Protein AF-A0A401P7M1-F1 (afdb_monomer)

Secondary structure (DSSP, 8-state):
-HHHHHHHHHHHHHHHHHHHHHHHHHHTTTT--------S---PPBT--S----EEE-TTSEEEEEE----TTS--S-SSS--EEEEEETTSSS-BEEEPEEPTTS-GGG--EEEEEEEE-TT--EEEEEEE-GGG--EEEEEEEETTTTEEEEEEEE--TT---

Foldseek 3Di:
DVVVVVVVVVVVVVVVVVVVVVVVCVVVVVVPDDDDDDPPDDDDAAPQDADFQEWDADPQQKIKTKGQADDPPDDGPCPPAAIFIWIWRRVDPHIYTDTAAEDPPDPRRQWHWHYKDWDQDPVRWIWIWTFTQRVNQTWIWIWTQDPVRSHTYTDDIDDDPVRDD

Mean predicted aligned error: 4.86 Å

Sequence (165 aa):
MAKLLTVAVCTGILSVVAYQLLDICNMMGVFRELVPIEPGNCHLIKGVEYGSEDINILPGGLALISTGLKYQSLPNFNRDRPGHILLVDLNTSVLSAVELRISRGFDVESFNPHGLSTYIDGDGTVYVFVVNHPRQITTVEIFTFDEDQNSLNHLKTIKHELLHR

Nearest PDB structures (foldseek):
  3srg-assembly1_A  TM=9.763E-01  e=1.111E-14  synthetic construct
  6h0a-assembly1_A  TM=9.673E-01  e=5.689E-14  Homo sapiens
  6gmu-assembly1_A  TM=9.696E-01  e=1.885E-13  Homo sapiens
  1v04-assembly1_A  TM=9.722E-01  e=5.023E-13  Homo sapiens
  4q1u-assembly1_A  TM=9.671E-01  e=1.960E-12  hybrid

Structure (mmCIF, N/CA/C/O backbone):
data_AF-A0A401P7M1-F1
#
_entry.id   AF-A0A401P7M1-F1
#
loop_
_atom_site.group_PDB
_atom_site.id
_atom_site.type_symbol
_atom_site.label_atom_id
_atom_site.label_alt_id
_atom_site.label_comp_id
_atom_site.label_asym_id
_atom_site.label_entity_id
_atom_site.label_seq_id
_atom_site.pdbx_PDB_ins_code
_atom_site.Cartn_x
_atom_site.Cartn_y
_atom_site.Cartn_z
_atom_site.occupancy
_atom_site.B_iso_or_equiv
_atom_site.auth_seq_id
_atom_site.auth_comp_id
_atom_site.auth_asym_id
_atom_site.auth_atom_id
_atom_site.pdbx_PDB_model_num
ATOM 1 N N . MET A 1 1 ? 33.426 -1.224 -53.261 1.00 67.25 1 MET A N 1
ATOM 2 C CA . MET A 1 1 ? 32.015 -0.985 -52.882 1.00 67.25 1 MET A CA 1
ATOM 3 C C . MET A 1 1 ? 31.547 -1.867 -51.725 1.00 67.25 1 MET A C 1
ATOM 5 O O . MET A 1 1 ? 31.116 -1.303 -50.733 1.00 67.25 1 MET A O 1
ATOM 9 N N . ALA A 1 2 ? 31.713 -3.198 -51.764 1.00 78.12 2 ALA A N 1
ATOM 10 C CA . ALA A 1 2 ? 31.279 -4.095 -50.676 1.00 78.12 2 ALA A CA 1
ATOM 11 C C . ALA A 1 2 ? 31.814 -3.722 -49.274 1.00 78.12 2 ALA A C 1
ATOM 13 O O . ALA A 1 2 ? 31.033 -3.603 -48.344 1.00 78.12 2 ALA A O 1
ATOM 14 N N . LYS A 1 3 ? 33.118 -3.431 -49.134 1.00 86.31 3 LYS A N 1
ATOM 15 C CA . LYS A 1 3 ? 33.714 -3.016 -47.846 1.00 86.31 3 LYS A CA 1
ATOM 16 C C . LYS A 1 3 ? 33.095 -1.733 -47.272 1.00 86.31 3 LYS A C 1
ATOM 18 O O . LYS A 1 3 ? 32.908 -1.634 -46.068 1.00 86.31 3 LYS A O 1
ATOM 23 N N . LEU A 1 4 ? 32.766 -0.768 -48.134 1.00 89.12 4 LEU A N 1
ATOM 24 C CA . LEU A 1 4 ? 32.152 0.498 -47.725 1.00 89.12 4 LEU A CA 1
ATOM 25 C C . LEU A 1 4 ? 30.708 0.280 -47.257 1.00 89.12 4 LEU A C 1
ATOM 27 O O . LEU A 1 4 ? 30.303 0.835 -46.242 1.00 89.12 4 LEU A O 1
ATOM 31 N N . LEU A 1 5 ? 29.965 -0.580 -47.961 1.00 91.69 5 LEU A N 1
ATOM 32 C CA . LEU A 1 5 ? 28.614 -0.975 -47.571 1.00 91.69 5 LEU A CA 1
ATOM 33 C C . LEU A 1 5 ? 28.613 -1.709 -46.223 1.00 91.69 5 LEU A C 1
ATOM 35 O O . LEU A 1 5 ? 27.804 -1.384 -45.362 1.00 91.69 5 LEU A O 1
ATOM 39 N N . THR A 1 6 ? 29.547 -2.641 -46.006 1.00 93.12 6 THR A N 1
ATOM 40 C CA . THR A 1 6 ? 29.685 -3.346 -44.722 1.00 93.12 6 THR A CA 1
ATOM 41 C C . THR A 1 6 ? 29.942 -2.373 -43.576 1.00 93.12 6 THR A C 1
ATOM 43 O O . THR A 1 6 ? 29.274 -2.455 -42.552 1.00 93.12 6 THR A O 1
ATOM 46 N N . VAL A 1 7 ? 30.863 -1.421 -43.753 1.00 95.31 7 VAL A N 1
ATOM 47 C CA . VAL A 1 7 ? 31.146 -0.405 -42.729 1.00 95.3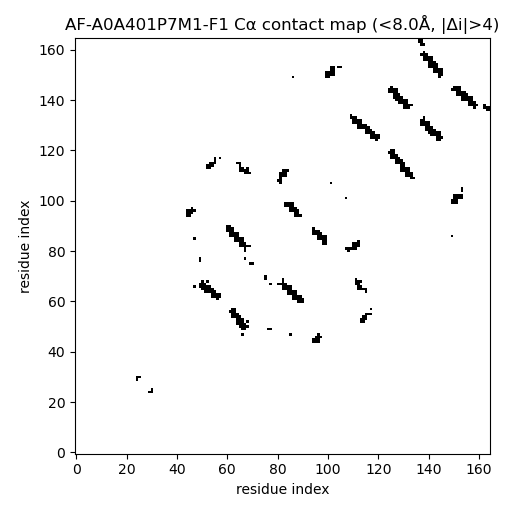1 7 VAL A CA 1
ATOM 48 C C . VAL A 1 7 ? 29.912 0.454 -42.452 1.00 95.31 7 VAL A C 1
ATOM 50 O O . VAL A 1 7 ? 29.567 0.642 -41.291 1.00 95.31 7 VAL A O 1
ATOM 53 N N . ALA A 1 8 ? 29.208 0.918 -43.488 1.00 95.38 8 ALA A N 1
ATOM 54 C CA . ALA A 1 8 ? 28.001 1.729 -43.320 1.00 95.38 8 ALA A CA 1
ATOM 55 C C . ALA A 1 8 ? 26.898 0.987 -42.547 1.00 95.38 8 ALA A C 1
ATOM 57 O O . ALA A 1 8 ? 26.288 1.559 -41.644 1.00 95.38 8 ALA A O 1
ATOM 58 N N . VAL A 1 9 ? 26.681 -0.295 -42.856 1.00 96.75 9 VAL A N 1
ATOM 59 C CA . VAL A 1 9 ? 25.707 -1.139 -42.148 1.00 96.75 9 VAL A CA 1
ATOM 60 C C . VAL A 1 9 ? 26.115 -1.342 -40.689 1.00 96.75 9 VAL A C 1
ATOM 62 O O . VAL A 1 9 ? 25.287 -1.147 -39.802 1.00 96.75 9 VAL A O 1
ATOM 65 N N . CYS A 1 10 ? 27.382 -1.672 -40.417 1.00 97.25 10 CYS A N 1
ATOM 66 C CA . CYS A 1 10 ? 27.871 -1.839 -39.047 1.00 97.25 10 CYS A CA 1
ATOM 67 C C . CYS A 1 10 ? 27.711 -0.557 -38.225 1.00 97.25 10 CYS A C 1
ATOM 69 O O . CYS A 1 10 ? 27.227 -0.617 -37.097 1.00 97.25 10 CYS A O 1
ATOM 71 N N . THR A 1 11 ? 28.058 0.601 -38.791 1.00 97.00 11 THR A N 1
ATOM 72 C CA . THR A 1 11 ? 27.865 1.895 -38.127 1.00 97.00 11 THR A CA 1
ATOM 73 C C . THR A 1 11 ? 26.390 2.150 -37.839 1.00 97.00 11 THR A C 1
ATOM 75 O O . THR A 1 11 ? 26.057 2.504 -36.715 1.00 97.00 11 THR A O 1
ATOM 78 N N . GLY A 1 12 ? 25.498 1.911 -38.807 1.00 98.06 12 GLY A N 1
ATOM 79 C CA . GLY A 1 12 ? 24.056 2.074 -38.607 1.00 98.06 12 GLY A CA 1
ATOM 80 C C . GLY A 1 12 ? 23.517 1.208 -37.466 1.00 98.06 12 GLY A C 1
ATOM 81 O O . GLY A 1 12 ? 22.805 1.710 -36.599 1.00 98.06 12 GLY A O 1
ATOM 82 N N . ILE A 1 13 ? 23.912 -0.069 -37.413 1.00 97.94 13 ILE A N 1
ATOM 83 C CA . ILE A 1 13 ? 23.525 -0.984 -36.327 1.00 97.94 13 ILE A CA 1
ATOM 84 C C . ILE A 1 13 ? 24.053 -0.482 -34.980 1.00 97.94 13 ILE A C 1
ATOM 86 O O . ILE A 1 13 ? 23.292 -0.403 -34.017 1.00 97.94 13 ILE A O 1
ATOM 90 N N . LEU A 1 14 ? 25.333 -0.105 -34.907 1.00 98.00 14 LEU A N 1
ATOM 91 C CA . LEU A 1 14 ? 25.940 0.404 -33.675 1.00 98.00 14 LEU A CA 1
ATOM 92 C C . LEU A 1 14 ? 25.249 1.677 -33.182 1.00 98.00 14 LEU A C 1
ATOM 94 O O . LEU A 1 14 ? 25.010 1.807 -31.985 1.00 98.00 14 LEU A O 1
ATOM 98 N N . SER A 1 15 ? 24.881 2.587 -34.085 1.00 97.69 15 SER A N 1
ATOM 99 C CA . SER A 1 15 ? 24.135 3.797 -33.734 1.00 97.69 15 SER A CA 1
ATOM 100 C C . SER A 1 15 ? 22.751 3.482 -33.166 1.00 97.69 15 SER A C 1
ATOM 102 O O . SER A 1 15 ? 22.365 4.091 -32.173 1.00 97.69 15 SER A O 1
ATOM 104 N N . VAL A 1 16 ? 22.022 2.516 -33.738 1.00 98.19 16 VAL A N 1
ATOM 105 C CA . VAL A 1 16 ? 20.706 2.097 -33.218 1.00 98.19 16 VAL A CA 1
ATOM 106 C C . VAL A 1 16 ? 20.836 1.460 -31.837 1.00 98.19 16 VAL A C 1
ATOM 108 O O . VAL A 1 16 ? 20.083 1.814 -30.934 1.00 98.19 16 VAL A O 1
ATOM 111 N N . VAL A 1 17 ? 21.810 0.567 -31.645 1.00 98.25 17 VAL A N 1
ATOM 112 C CA . VAL A 1 17 ? 22.055 -0.070 -30.341 1.00 98.25 17 VAL A CA 1
ATOM 113 C C . VAL A 1 17 ? 22.445 0.974 -29.295 1.00 98.25 17 VAL A C 1
ATOM 115 O O . VAL A 1 17 ? 21.891 0.977 -28.201 1.00 98.25 17 VAL A O 1
ATOM 118 N N . ALA A 1 18 ? 23.350 1.897 -29.631 1.00 97.81 18 ALA A N 1
ATOM 119 C CA . ALA A 1 18 ? 23.741 2.976 -28.729 1.00 97.81 18 ALA A CA 1
ATOM 120 C C . ALA A 1 18 ? 22.548 3.870 -28.363 1.00 97.81 18 ALA A C 1
ATOM 122 O O . ALA A 1 18 ? 22.377 4.204 -27.194 1.00 97.81 18 ALA A O 1
ATOM 123 N N . TYR A 1 19 ? 21.698 4.212 -29.336 1.00 97.75 19 TYR A N 1
ATOM 124 C CA . TYR A 1 19 ? 20.484 4.986 -29.090 1.00 97.75 19 TYR A CA 1
ATOM 125 C C . TYR A 1 19 ? 19.518 4.254 -28.152 1.00 97.75 19 TYR A C 1
ATOM 127 O O . TYR A 1 19 ? 19.075 4.843 -27.174 1.00 97.75 19 TYR A O 1
ATOM 135 N N . GLN A 1 20 ? 19.246 2.968 -28.392 1.00 97.31 20 GLN A N 1
ATOM 136 C CA . GLN A 1 20 ? 18.375 2.166 -27.524 1.00 97.31 20 GLN A CA 1
ATOM 137 C C . GLN A 1 20 ? 18.925 2.051 -26.100 1.00 97.31 20 GLN A C 1
ATOM 139 O O . GLN A 1 20 ? 18.168 2.162 -25.141 1.00 97.31 20 GLN A O 1
ATOM 144 N N . LEU A 1 21 ? 20.239 1.868 -25.942 1.00 97.75 21 LEU A N 1
ATOM 145 C CA . LEU A 1 21 ? 20.869 1.834 -24.621 1.00 97.75 21 LEU A CA 1
ATOM 146 C C . LEU A 1 21 ? 20.738 3.176 -23.899 1.00 97.75 21 LEU A C 1
ATOM 148 O O . LEU A 1 21 ? 20.387 3.196 -22.724 1.00 97.75 21 LEU A O 1
ATOM 152 N N . LEU A 1 22 ? 20.984 4.290 -24.595 1.00 97.31 22 LEU A N 1
ATOM 153 C CA . LEU A 1 22 ? 20.813 5.627 -24.023 1.00 97.31 22 LEU A CA 1
ATOM 154 C C . LEU A 1 22 ? 19.357 5.891 -23.633 1.00 97.31 22 LEU A C 1
ATOM 156 O O . LEU A 1 22 ? 19.111 6.440 -22.563 1.00 97.31 22 LEU A O 1
ATOM 160 N N . ASP A 1 23 ? 18.405 5.469 -24.461 1.00 96.94 23 ASP A N 1
ATOM 161 C CA . ASP A 1 23 ? 16.976 5.601 -24.182 1.00 96.94 23 ASP A CA 1
ATOM 162 C C . ASP A 1 23 ? 16.562 4.795 -22.940 1.00 96.94 23 ASP A C 1
ATOM 164 O O . ASP A 1 23 ? 15.926 5.334 -22.036 1.00 96.94 23 ASP A O 1
ATOM 168 N N . ILE A 1 24 ? 17.033 3.548 -22.815 1.00 97.12 24 ILE A N 1
ATOM 169 C CA . ILE A 1 24 ? 16.828 2.723 -21.614 1.00 97.12 24 ILE A CA 1
ATOM 170 C C . ILE A 1 24 ? 17.461 3.382 -20.383 1.00 97.12 24 ILE A C 1
ATOM 172 O O . ILE A 1 24 ? 16.816 3.478 -19.339 1.00 9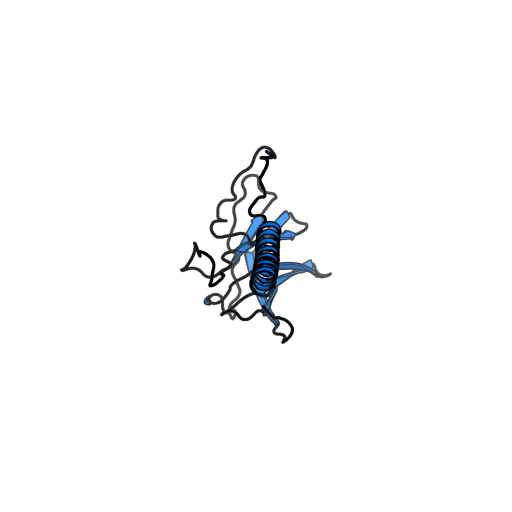7.12 24 ILE A O 1
ATOM 176 N N . CYS A 1 25 ? 18.699 3.874 -20.481 1.00 97.31 25 CYS A N 1
ATOM 177 C CA . CYS A 1 25 ? 19.356 4.561 -19.369 1.00 97.31 25 CYS A CA 1
ATOM 178 C C . CYS A 1 25 ? 18.598 5.825 -18.939 1.00 97.31 25 CYS A C 1
ATOM 180 O O . CYS A 1 25 ? 18.495 6.088 -17.740 1.00 97.31 25 CYS A O 1
ATOM 182 N N . ASN A 1 26 ? 18.048 6.581 -19.893 1.00 96.00 26 ASN A N 1
ATOM 183 C CA . ASN A 1 26 ? 17.225 7.758 -19.620 1.00 96.00 26 ASN A CA 1
ATOM 184 C C . ASN A 1 26 ? 15.901 7.372 -18.951 1.00 96.00 26 ASN A C 1
ATOM 186 O O . ASN A 1 26 ? 15.540 7.970 -17.940 1.00 96.00 26 ASN A O 1
ATOM 190 N N . MET A 1 27 ? 15.219 6.343 -19.460 1.00 95.81 27 MET A N 1
ATOM 191 C CA . MET A 1 27 ? 13.977 5.814 -18.886 1.00 95.81 27 MET A CA 1
ATOM 192 C C . MET A 1 27 ? 14.178 5.320 -17.448 1.00 95.81 27 MET A C 1
ATOM 194 O O . MET A 1 27 ? 13.360 5.598 -16.576 1.00 95.81 27 MET A O 1
ATOM 198 N N . MET A 1 28 ? 15.287 4.627 -17.185 1.00 95.62 28 MET A N 1
ATOM 199 C CA . MET A 1 28 ? 15.655 4.142 -15.852 1.00 95.62 28 MET A CA 1
ATOM 200 C C . MET A 1 28 ? 16.229 5.239 -14.940 1.00 95.62 28 MET A C 1
ATOM 202 O O . MET A 1 28 ? 16.472 4.984 -13.763 1.00 95.62 28 MET A O 1
ATOM 206 N N . GLY A 1 29 ? 16.485 6.443 -15.462 1.00 96.50 29 GLY A N 1
ATOM 207 C CA . GLY A 1 29 ? 17.074 7.542 -14.699 1.00 96.50 29 GLY A CA 1
ATOM 208 C C . GLY A 1 29 ? 18.512 7.288 -14.234 1.00 96.50 29 GLY A C 1
ATOM 209 O O . GLY A 1 29 ? 18.921 7.858 -13.229 1.00 96.50 29 GLY A O 1
ATOM 210 N N . VAL A 1 30 ? 19.293 6.464 -14.945 1.00 96.44 30 VAL A N 1
ATOM 211 C CA . VAL A 1 30 ? 20.658 6.046 -14.544 1.00 96.44 30 VAL A CA 1
ATOM 212 C C . VAL A 1 30 ? 21.596 7.235 -14.319 1.00 96.44 30 VAL A C 1
ATOM 214 O O . VAL A 1 30 ? 22.449 7.194 -13.439 1.00 96.44 30 VAL A O 1
ATOM 217 N N . PHE A 1 31 ? 21.432 8.300 -15.104 1.00 94.75 31 PHE A N 1
ATOM 218 C CA . PHE A 1 31 ? 22.260 9.507 -15.024 1.00 94.75 31 PHE A CA 1
ATOM 219 C C . PHE A 1 31 ? 21.619 10.628 -14.194 1.00 94.75 31 PHE A C 1
ATOM 221 O O . PHE A 1 31 ? 22.105 11.757 -14.20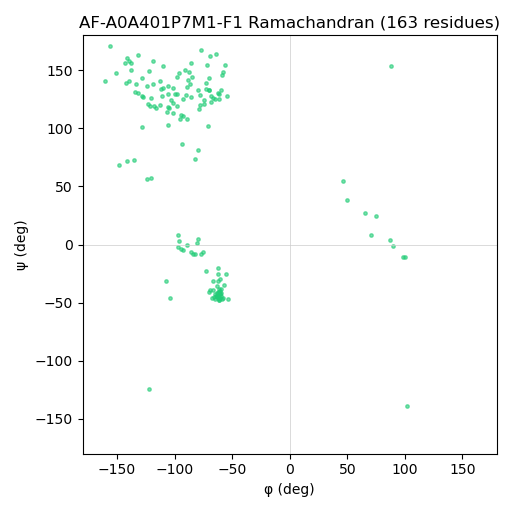7 1.00 94.75 31 PHE A O 1
ATOM 228 N N . ARG A 1 32 ? 20.499 10.358 -13.510 1.00 95.19 32 ARG A N 1
ATOM 229 C CA . ARG A 1 32 ? 19.808 11.363 -12.703 1.00 95.19 32 ARG A CA 1
ATOM 230 C C . ARG A 1 32 ? 20.531 11.547 -11.373 1.00 95.19 32 ARG A C 1
ATOM 232 O O . ARG A 1 32 ? 20.548 10.648 -10.538 1.00 95.19 32 ARG A O 1
ATOM 239 N N . GLU A 1 33 ? 21.048 12.745 -11.148 1.00 95.44 33 GLU A N 1
ATOM 240 C CA . GLU A 1 33 ? 21.563 13.153 -9.842 1.00 95.44 33 GLU A CA 1
ATOM 241 C C . GLU A 1 33 ? 20.428 13.673 -8.948 1.00 95.44 33 GLU A C 1
ATOM 243 O O . GLU A 1 33 ? 19.475 14.307 -9.417 1.00 95.44 33 GLU A O 1
ATOM 248 N N . LEU A 1 34 ? 20.519 13.393 -7.646 1.00 94.25 34 LEU A N 1
ATOM 249 C CA . LEU A 1 34 ? 19.576 13.886 -6.645 1.00 94.25 34 LEU A CA 1
ATOM 250 C C . LEU A 1 34 ? 20.199 15.070 -5.912 1.00 94.25 34 LEU A C 1
ATOM 252 O O . LEU A 1 34 ? 21.162 14.906 -5.166 1.00 94.25 34 LEU A O 1
ATOM 256 N N . VAL A 1 35 ? 19.630 16.257 -6.111 1.00 95.75 35 VAL A N 1
ATOM 257 C CA . VAL A 1 35 ? 19.982 17.442 -5.323 1.00 95.75 35 VAL A CA 1
ATOM 258 C C . VAL A 1 35 ? 19.288 17.327 -3.962 1.00 95.75 35 VAL A C 1
ATOM 260 O O . VAL A 1 35 ? 18.057 17.241 -3.938 1.00 95.75 35 VAL A O 1
ATOM 263 N N . PRO A 1 36 ? 20.028 17.307 -2.837 1.00 94.38 36 PRO A N 1
ATOM 264 C CA . PRO A 1 36 ? 19.420 17.212 -1.516 1.00 94.38 36 PRO A CA 1
ATOM 265 C C . PRO A 1 36 ? 18.513 18.414 -1.232 1.00 94.38 36 PRO A C 1
ATOM 267 O O . PRO A 1 36 ? 18.924 19.563 -1.388 1.00 94.38 36 PRO A O 1
ATOM 270 N N . ILE A 1 37 ? 17.284 18.140 -0.797 1.00 94.31 37 ILE A N 1
ATOM 271 C CA . ILE A 1 37 ? 16.340 19.132 -0.279 1.00 94.31 37 ILE A CA 1
ATOM 272 C C . ILE A 1 37 ? 16.002 18.694 1.141 1.00 94.31 37 ILE A C 1
ATOM 274 O O . ILE A 1 37 ? 15.480 17.598 1.333 1.00 94.31 37 ILE A O 1
ATOM 278 N N . GLU A 1 38 ? 16.311 19.533 2.127 1.00 92.62 38 GLU A N 1
ATOM 279 C CA . GLU A 1 38 ? 16.044 19.244 3.536 1.00 92.62 38 GLU A CA 1
ATOM 280 C C . GLU A 1 38 ? 14.701 19.869 3.948 1.00 92.62 38 GLU A C 1
ATOM 282 O O . GLU A 1 38 ? 14.608 21.091 4.067 1.00 92.62 38 GLU A O 1
ATOM 287 N N . PRO A 1 39 ? 13.640 19.071 4.178 1.00 91.19 39 PRO A N 1
ATOM 288 C CA . PRO A 1 39 ? 12.320 19.595 4.536 1.00 91.19 39 PRO A CA 1
ATOM 289 C C . PRO A 1 39 ? 12.204 19.989 6.024 1.00 91.19 39 PRO A C 1
ATOM 291 O O . PRO A 1 39 ? 11.123 20.362 6.476 1.00 91.19 39 PRO A O 1
ATOM 294 N N . GLY A 1 40 ? 13.297 19.915 6.795 1.00 92.31 40 GLY A N 1
ATOM 295 C CA . GLY A 1 40 ? 13.337 20.183 8.235 1.00 92.31 40 GLY A CA 1
ATOM 296 C C . GLY A 1 40 ? 13.374 18.904 9.076 1.00 92.31 40 GLY A C 1
ATOM 297 O O . GLY A 1 40 ? 14.080 17.951 8.747 1.00 92.31 40 GLY A O 1
ATOM 298 N N . ASN A 1 41 ? 12.627 18.883 10.183 1.00 91.75 41 ASN A N 1
ATOM 299 C CA . ASN A 1 41 ? 12.647 17.787 11.158 1.00 91.75 41 ASN A CA 1
ATOM 300 C C . ASN A 1 41 ? 11.993 16.512 10.602 1.00 91.75 41 ASN A C 1
ATOM 302 O O . ASN A 1 41 ? 10.770 16.389 10.589 1.00 91.75 41 ASN A O 1
ATOM 306 N N . CYS A 1 42 ? 12.818 15.553 10.177 1.00 93.50 42 CYS A N 1
ATOM 307 C CA . CYS A 1 42 ? 12.380 14.241 9.703 1.00 93.50 42 CYS A CA 1
ATOM 308 C C . CYS A 1 42 ? 12.672 13.155 10.737 1.00 93.50 42 CYS A C 1
ATOM 310 O O . CYS A 1 42 ? 13.779 13.075 11.273 1.00 93.50 42 CYS A O 1
ATOM 312 N N . HIS A 1 43 ? 11.706 12.265 10.952 1.00 92.00 43 HIS A N 1
ATOM 313 C CA . HIS A 1 43 ? 11.855 11.103 11.821 1.00 92.00 43 HIS A CA 1
ATOM 314 C C . HIS A 1 43 ? 11.325 9.855 11.118 1.00 92.00 43 HIS A C 1
ATOM 316 O O . HIS A 1 43 ? 10.276 9.893 10.479 1.00 92.00 43 HIS A O 1
ATOM 322 N N . LEU A 1 44 ? 12.049 8.743 11.248 1.00 95.19 44 LEU A N 1
ATOM 323 C CA . LEU A 1 44 ? 11.559 7.444 10.797 1.00 95.19 44 LEU A CA 1
ATOM 324 C C . LEU A 1 44 ? 10.412 6.992 11.707 1.00 95.19 44 LEU A C 1
ATOM 326 O O . LEU A 1 44 ? 10.534 7.048 12.933 1.00 95.19 44 LEU A O 1
ATOM 330 N N . ILE A 1 45 ? 9.316 6.524 11.111 1.00 96.69 45 ILE A N 1
ATOM 331 C CA . ILE A 1 45 ? 8.178 5.981 11.857 1.00 96.69 45 ILE A CA 1
ATOM 332 C C . ILE A 1 45 ? 8.564 4.599 12.382 1.00 96.69 45 ILE A C 1
ATOM 334 O O . ILE A 1 45 ? 8.872 3.684 11.615 1.00 96.69 45 ILE A O 1
ATOM 338 N N . LYS A 1 46 ? 8.531 4.428 13.706 1.00 95.81 46 LYS A N 1
ATOM 339 C CA . LYS A 1 46 ? 8.844 3.143 14.337 1.00 95.81 46 LYS A CA 1
ATOM 340 C C . LYS A 1 46 ? 7.836 2.078 13.890 1.00 95.81 46 LYS A C 1
ATOM 342 O O . LYS A 1 46 ? 6.633 2.301 13.991 1.00 95.81 46 LYS A O 1
ATOM 347 N N . GLY A 1 47 ? 8.331 0.919 13.456 1.00 94.19 47 GLY A N 1
ATOM 348 C CA . GLY A 1 47 ? 7.516 -0.216 13.002 1.00 94.19 47 GLY A CA 1
ATOM 349 C C . GLY A 1 47 ? 7.358 -0.328 11.481 1.00 94.19 47 GLY A C 1
ATOM 350 O O . GLY A 1 47 ? 6.929 -1.374 11.005 1.00 94.19 47 GLY A O 1
ATOM 351 N N . VAL A 1 48 ? 7.752 0.690 10.706 1.00 95.56 48 VAL A N 1
ATOM 352 C CA . VAL A 1 48 ? 7.793 0.622 9.234 1.00 95.56 48 VAL A CA 1
ATOM 353 C C . VAL A 1 48 ? 9.201 0.214 8.789 1.00 95.56 48 VAL A C 1
ATOM 355 O O . VAL A 1 48 ? 10.058 1.062 8.558 1.00 95.56 48 VAL A O 1
ATOM 358 N N . GLU A 1 49 ? 9.471 -1.092 8.715 1.00 92.75 49 GLU A N 1
ATOM 359 C CA . GLU A 1 49 ? 10.834 -1.605 8.467 1.00 92.75 49 GLU A CA 1
ATOM 360 C C . GLU A 1 49 ? 11.040 -2.186 7.060 1.00 92.75 49 GLU A C 1
ATOM 362 O O . GLU A 1 49 ? 12.135 -2.101 6.504 1.00 92.75 49 GLU A O 1
ATOM 367 N N . TYR A 1 50 ? 9.997 -2.766 6.460 1.00 92.19 50 TYR A N 1
ATOM 368 C CA . TYR A 1 50 ? 10.126 -3.619 5.273 1.00 92.19 50 TYR A CA 1
ATOM 369 C C . TYR A 1 50 ? 9.263 -3.143 4.100 1.00 92.19 50 TYR A C 1
ATOM 371 O O . TYR A 1 50 ? 8.455 -3.888 3.544 1.00 92.19 50 TYR A O 1
ATOM 379 N N . GLY A 1 51 ? 9.477 -1.886 3.713 1.00 92.44 51 GLY A N 1
ATOM 380 C CA . GLY A 1 51 ? 8.776 -1.225 2.614 1.00 92.44 51 GLY A CA 1
ATOM 381 C C . GLY A 1 51 ? 7.477 -0.553 3.055 1.00 92.44 51 GLY A C 1
ATOM 382 O O . GLY A 1 51 ? 6.861 -0.940 4.041 1.00 92.44 51 GLY A O 1
ATOM 383 N N . SER A 1 52 ? 7.075 0.470 2.317 1.00 96.06 52 SER A N 1
ATOM 384 C CA . SER A 1 52 ? 5.850 1.247 2.529 1.00 96.06 52 SER A CA 1
ATOM 385 C C . SER A 1 52 ? 5.383 1.714 1.155 1.00 96.06 52 SER A C 1
ATOM 387 O O . SER A 1 52 ? 5.610 2.866 0.790 1.00 96.06 52 SER A O 1
ATOM 389 N N . GLU A 1 53 ? 4.945 0.764 0.327 1.00 95.62 53 GLU A N 1
ATOM 390 C CA . GLU A 1 53 ? 4.828 0.995 -1.118 1.00 95.62 53 GLU A CA 1
ATOM 391 C C . GLU A 1 53 ? 3.714 1.983 -1.454 1.00 95.62 53 GLU A C 1
ATOM 393 O O . GLU A 1 53 ? 3.936 2.860 -2.285 1.00 95.62 53 GLU A O 1
ATOM 398 N N . ASP A 1 54 ? 2.591 1.907 -0.742 1.00 98.44 54 ASP A N 1
ATOM 399 C CA . ASP A 1 54 ? 1.497 2.859 -0.874 1.00 98.44 54 ASP A CA 1
ATOM 400 C C . ASP A 1 54 ? 0.921 3.255 0.492 1.00 98.44 54 ASP A C 1
ATOM 402 O O . ASP A 1 54 ? 1.056 2.541 1.495 1.00 98.44 54 ASP A O 1
ATOM 406 N N . ILE A 1 55 ? 0.290 4.426 0.535 1.00 98.38 55 ILE A N 1
ATOM 407 C CA . ILE A 1 55 ? -0.302 5.025 1.730 1.00 98.38 55 ILE A CA 1
ATOM 408 C C . ILE A 1 55 ? -1.611 5.728 1.382 1.00 98.38 55 ILE A C 1
ATOM 410 O O . ILE A 1 55 ? -1.712 6.463 0.402 1.00 98.38 55 ILE A O 1
ATOM 414 N N . ASN A 1 56 ? -2.612 5.584 2.246 1.00 98.56 56 ASN A N 1
ATOM 415 C CA . ASN A 1 56 ? -3.839 6.364 2.165 1.00 98.56 56 ASN A CA 1
ATOM 416 C C . ASN A 1 56 ? -4.188 6.943 3.537 1.00 98.56 56 ASN A C 1
ATOM 418 O O . ASN A 1 56 ? -4.170 6.229 4.538 1.00 98.56 56 ASN A O 1
ATOM 422 N N . ILE A 1 57 ? -4.473 8.246 3.581 1.00 98.56 57 ILE A N 1
ATOM 423 C CA . ILE A 1 57 ? -4.770 8.982 4.813 1.00 98.56 57 ILE A CA 1
ATOM 424 C C . ILE A 1 57 ? -6.271 9.259 4.854 1.00 98.56 57 ILE A C 1
ATOM 426 O O . ILE A 1 57 ? -6.806 9.957 3.993 1.00 98.56 57 ILE A O 1
ATOM 430 N N . LEU A 1 58 ? -6.940 8.722 5.870 1.00 98.38 58 LEU A N 1
ATOM 431 C CA . LEU A 1 58 ? -8.346 8.977 6.146 1.00 98.38 58 LEU A CA 1
ATOM 432 C C . LEU A 1 58 ? -8.539 10.408 6.687 1.00 98.38 58 LEU A C 1
ATOM 434 O O . LEU A 1 58 ? -7.632 10.952 7.323 1.00 98.38 58 LEU A O 1
ATOM 438 N N . PRO A 1 59 ? -9.731 11.017 6.528 1.00 97.06 59 PRO A N 1
ATOM 439 C CA . PRO A 1 59 ? -10.000 12.381 7.000 1.00 97.06 59 PRO A CA 1
ATOM 440 C C . PRO A 1 59 ? -9.730 12.620 8.496 1.00 97.06 59 PRO A C 1
ATOM 442 O O . PRO A 1 59 ? -9.452 13.749 8.886 1.00 97.06 59 PRO A O 1
ATOM 445 N N . GLY A 1 60 ? -9.793 11.572 9.327 1.00 94.94 60 GLY A N 1
ATOM 446 C CA . GLY A 1 60 ? -9.502 11.630 10.764 1.00 94.94 60 GLY A CA 1
ATOM 447 C C . GLY A 1 60 ? -8.014 11.594 11.133 1.00 94.94 60 GLY A C 1
ATOM 448 O O . GLY A 1 60 ? -7.696 11.600 12.315 1.00 94.94 60 GLY A O 1
ATOM 449 N N . GLY A 1 61 ? -7.097 11.536 10.162 1.00 97.88 61 GLY A N 1
ATOM 450 C CA . GLY A 1 61 ? -5.651 11.476 10.414 1.00 97.88 61 GLY A CA 1
ATOM 451 C C . GLY A 1 61 ? -5.098 10.063 10.623 1.00 97.88 61 GLY A C 1
ATOM 452 O O . GLY A 1 61 ? -3.906 9.904 10.868 1.00 97.88 61 GLY A O 1
ATOM 453 N N . LEU A 1 62 ? -5.924 9.027 10.477 1.00 98.44 62 LEU A N 1
ATOM 454 C CA . LEU A 1 62 ? -5.452 7.647 10.407 1.00 98.44 62 LEU A CA 1
ATOM 455 C C . LEU A 1 62 ? -4.879 7.354 9.018 1.00 98.44 62 LEU A C 1
ATOM 457 O O . LEU A 1 62 ? -5.540 7.589 8.007 1.00 98.44 62 LEU A O 1
ATOM 461 N N . ALA A 1 63 ? -3.665 6.819 8.963 1.00 98.56 63 ALA A N 1
ATOM 462 C CA . ALA A 1 63 ? -2.999 6.421 7.732 1.00 98.56 63 ALA A CA 1
ATOM 463 C C . ALA A 1 63 ? -2.868 4.899 7.639 1.00 98.56 63 ALA A C 1
ATOM 465 O O . ALA A 1 63 ? -2.339 4.258 8.548 1.00 98.56 63 ALA A O 1
ATOM 466 N N . LEU A 1 64 ? -3.315 4.341 6.517 1.00 98.75 64 LEU A N 1
ATOM 467 C CA . LEU A 1 64 ? -3.149 2.939 6.146 1.00 98.75 64 LEU A CA 1
ATOM 468 C C . LEU A 1 64 ? -1.959 2.815 5.197 1.00 98.75 64 LEU A C 1
ATOM 470 O O . LEU A 1 64 ? -1.896 3.550 4.214 1.00 98.75 64 LEU A O 1
ATOM 474 N N . ILE A 1 65 ? -1.033 1.898 5.473 1.00 98.75 65 ILE A N 1
ATOM 475 C CA . ILE A 1 65 ? 0.201 1.719 4.693 1.00 98.75 65 ILE A CA 1
ATOM 476 C C . ILE A 1 65 ? 0.333 0.255 4.276 1.00 98.75 65 ILE A C 1
ATOM 478 O O . ILE A 1 65 ? 0.317 -0.630 5.136 1.00 98.75 65 ILE A O 1
ATOM 482 N N . SER A 1 66 ? 0.514 -0.020 2.984 1.00 98.44 66 SER A N 1
ATOM 483 C CA . SER A 1 66 ? 0.868 -1.362 2.509 1.00 98.44 66 SER A CA 1
ATOM 484 C C . SER A 1 66 ? 2.358 -1.621 2.697 1.00 98.44 66 SER A C 1
ATOM 486 O O . SER A 1 66 ? 3.215 -0.802 2.357 1.00 98.44 66 SER A O 1
ATOM 488 N N . THR A 1 67 ? 2.696 -2.788 3.242 1.00 96.75 67 THR A N 1
ATOM 489 C CA . THR A 1 67 ? 4.087 -3.152 3.523 1.00 96.75 67 THR A CA 1
ATOM 490 C C . THR A 1 67 ? 4.370 -4.624 3.239 1.00 96.75 67 THR A C 1
ATOM 492 O O . THR A 1 67 ? 3.467 -5.462 3.166 1.00 96.75 67 THR A O 1
ATOM 495 N N . GLY A 1 68 ? 5.653 -4.950 3.076 1.00 94.88 68 GLY A N 1
ATOM 496 C CA . GLY A 1 68 ? 6.110 -6.312 2.830 1.00 94.88 68 GLY A CA 1
ATOM 497 C C . GLY A 1 68 ? 5.838 -6.813 1.413 1.00 94.88 68 GLY A C 1
ATOM 498 O O . GLY A 1 68 ? 5.763 -8.024 1.214 1.00 94.88 68 GLY A O 1
ATOM 499 N N . LEU A 1 69 ? 5.707 -5.907 0.438 1.00 94.44 69 LEU A N 1
ATOM 500 C CA . LEU A 1 69 ? 5.593 -6.250 -0.976 1.00 94.44 69 LEU A CA 1
ATOM 501 C C . LEU A 1 69 ? 6.822 -7.028 -1.464 1.00 94.44 69 LEU A C 1
ATOM 503 O O . LEU A 1 69 ? 7.970 -6.626 -1.261 1.00 94.44 69 LEU A O 1
ATOM 507 N N . LYS A 1 70 ? 6.575 -8.125 -2.179 1.00 92.06 70 LYS A N 1
ATOM 508 C CA . LYS A 1 70 ? 7.599 -9.026 -2.710 1.00 92.06 70 LYS A CA 1
ATOM 509 C C . LYS A 1 70 ? 7.525 -9.121 -4.228 1.00 92.06 70 LYS A C 1
ATOM 511 O O . LYS A 1 70 ? 6.517 -9.541 -4.804 1.00 92.06 70 LYS A O 1
ATOM 516 N N . TYR A 1 71 ? 8.665 -8.854 -4.861 1.00 87.19 71 TYR A N 1
ATOM 517 C CA . TYR A 1 71 ? 8.934 -9.154 -6.265 1.00 87.19 71 TYR A CA 1
ATOM 518 C C . TYR A 1 71 ? 9.957 -10.286 -6.363 1.00 87.19 71 TYR A C 1
ATOM 520 O O . TYR A 1 71 ? 10.973 -10.262 -5.678 1.00 87.19 71 TYR A O 1
ATOM 528 N N . GLN A 1 72 ? 9.714 -11.274 -7.231 1.00 81.94 72 GLN A N 1
ATOM 529 C CA . GLN A 1 72 ? 10.599 -12.441 -7.368 1.00 81.94 72 GLN A CA 1
ATOM 530 C C . GLN A 1 72 ? 12.029 -12.059 -7.797 1.00 81.94 72 GLN A C 1
ATOM 532 O O . GLN A 1 72 ? 12.9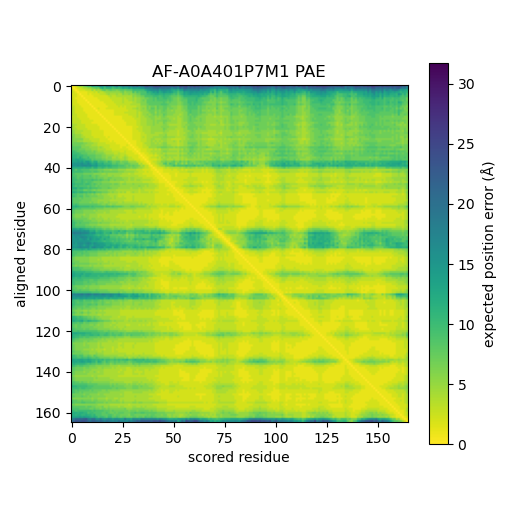78 -12.756 -7.453 1.00 81.94 72 GLN A O 1
ATOM 537 N N . SER A 1 73 ? 12.179 -10.964 -8.543 1.00 82.31 73 SER A N 1
ATOM 538 C CA . SER A 1 73 ? 13.444 -10.485 -9.106 1.00 82.31 73 SER A CA 1
ATOM 539 C C . SER A 1 73 ? 14.133 -9.389 -8.284 1.00 82.31 73 SER A C 1
ATOM 541 O O . SER A 1 73 ? 15.221 -8.964 -8.667 1.00 82.31 73 SER A O 1
ATOM 543 N N . LEU A 1 74 ? 13.539 -8.928 -7.175 1.00 84.81 74 LEU A N 1
ATOM 544 C CA . LEU A 1 74 ? 14.119 -7.878 -6.331 1.00 84.81 74 LEU A CA 1
ATOM 545 C C . LEU A 1 74 ? 14.578 -8.432 -4.975 1.00 84.81 74 LEU A C 1
ATOM 547 O O . LEU A 1 74 ? 14.035 -9.433 -4.498 1.00 84.81 74 LEU A O 1
ATOM 551 N N . PRO A 1 75 ? 15.567 -7.789 -4.326 1.00 83.50 75 PRO A N 1
ATOM 552 C CA . PRO A 1 75 ? 15.947 -8.130 -2.964 1.00 83.50 75 PRO A CA 1
ATOM 553 C C . PRO A 1 75 ? 14.740 -8.075 -2.024 1.00 83.50 75 PRO A C 1
ATOM 555 O O . PRO A 1 75 ? 14.036 -7.073 -1.951 1.00 83.50 75 PRO A O 1
ATOM 558 N N . ASN A 1 76 ? 14.525 -9.162 -1.286 1.00 82.94 76 ASN A N 1
ATOM 559 C CA . ASN A 1 76 ? 13.530 -9.224 -0.226 1.00 82.94 76 ASN A CA 1
ATOM 560 C C . ASN A 1 76 ? 14.238 -9.215 1.133 1.00 82.94 76 ASN A C 1
ATOM 562 O O . ASN A 1 76 ? 14.946 -10.171 1.469 1.00 82.94 76 ASN A O 1
ATOM 566 N N . PHE A 1 77 ? 14.017 -8.141 1.890 1.00 82.69 77 PHE A N 1
ATOM 567 C CA . PHE A 1 77 ? 14.588 -7.916 3.218 1.00 82.69 77 PHE A CA 1
ATOM 568 C C . PHE A 1 77 ? 13.763 -8.544 4.354 1.00 82.69 77 PHE A C 1
ATOM 570 O O . PHE A 1 77 ? 14.235 -8.583 5.484 1.00 82.69 77 PHE A O 1
ATOM 577 N N . ASN A 1 78 ? 12.578 -9.090 4.053 1.00 85.62 78 ASN A N 1
ATOM 578 C CA . ASN A 1 78 ? 11.695 -9.775 4.996 1.00 85.62 78 ASN A CA 1
ATOM 579 C C . ASN A 1 78 ? 11.153 -11.083 4.397 1.00 85.62 78 ASN A C 1
ATOM 581 O O . ASN A 1 78 ? 10.006 -11.190 3.947 1.00 85.62 78 ASN A O 1
ATOM 585 N N . ARG A 1 79 ? 12.024 -12.094 4.302 1.00 81.69 79 ARG A N 1
ATOM 586 C CA . ARG A 1 79 ? 11.693 -13.352 3.613 1.00 81.69 79 ARG A CA 1
ATOM 587 C C . ARG A 1 79 ? 10.599 -14.139 4.326 1.00 81.69 79 ARG A C 1
ATOM 589 O O . ARG A 1 79 ? 9.700 -14.633 3.644 1.00 81.69 79 ARG A O 1
ATOM 596 N N . ASP A 1 80 ? 10.639 -14.149 5.652 1.00 85.56 80 ASP A N 1
ATOM 597 C CA . ASP A 1 80 ? 9.880 -15.085 6.485 1.00 85.56 80 ASP A CA 1
ATOM 598 C C . ASP A 1 80 ? 8.512 -14.556 6.940 1.00 85.56 80 ASP A C 1
ATOM 600 O O . ASP A 1 80 ? 7.746 -15.300 7.544 1.00 85.56 80 ASP A O 1
ATOM 604 N N . ARG A 1 81 ? 8.173 -13.292 6.643 1.00 91.50 81 ARG A N 1
ATOM 605 C CA . ARG A 1 81 ? 6.851 -12.720 6.950 1.00 91.50 81 ARG A CA 1
ATOM 606 C C . ARG A 1 81 ? 6.039 -12.416 5.694 1.00 91.50 81 ARG A C 1
ATOM 608 O O . ARG A 1 81 ? 6.617 -11.911 4.728 1.00 91.50 81 ARG A O 1
ATOM 615 N N . PRO A 1 82 ? 4.721 -12.669 5.690 1.00 94.06 82 PRO A N 1
ATOM 616 C CA . PRO A 1 82 ? 3.832 -12.153 4.659 1.00 94.06 82 PRO A CA 1
ATOM 617 C C . PRO A 1 82 ? 3.771 -10.621 4.691 1.00 94.06 82 PRO A C 1
ATOM 619 O O . PRO A 1 82 ? 4.186 -9.972 5.661 1.00 94.06 82 PRO A O 1
ATOM 622 N N . GLY A 1 83 ? 3.258 -10.038 3.611 1.00 95.88 83 GLY A N 1
ATOM 623 C CA . GLY A 1 83 ? 2.912 -8.625 3.622 1.00 95.88 83 GLY A CA 1
ATOM 624 C C . GLY A 1 83 ? 1.709 -8.360 4.524 1.00 95.88 83 GLY A C 1
ATOM 625 O O . GLY A 1 83 ? 0.985 -9.278 4.901 1.00 95.88 83 GLY A O 1
ATOM 626 N N . HIS A 1 84 ? 1.523 -7.107 4.912 1.00 97.19 84 HIS A N 1
ATOM 627 C CA . HIS A 1 84 ? 0.473 -6.693 5.843 1.00 97.19 84 HIS A CA 1
ATOM 628 C C . HIS A 1 84 ? 0.129 -5.215 5.634 1.00 97.19 84 HIS A C 1
ATOM 630 O O . HIS A 1 84 ? 0.799 -4.514 4.872 1.00 97.19 84 HIS A O 1
ATOM 636 N N . ILE A 1 85 ? -0.942 -4.753 6.282 1.00 98.56 85 ILE A N 1
ATOM 637 C CA . ILE A 1 85 ? -1.317 -3.338 6.313 1.00 98.56 85 ILE A CA 1
ATOM 638 C C . ILE A 1 85 ? -0.978 -2.785 7.695 1.00 98.56 85 ILE A C 1
ATOM 640 O O . ILE A 1 85 ? -1.347 -3.372 8.715 1.00 98.56 85 ILE A O 1
ATOM 644 N N . LEU A 1 86 ? -0.263 -1.667 7.727 1.00 98.56 86 LEU A N 1
ATOM 645 C CA . LEU A 1 86 ? 0.034 -0.920 8.942 1.00 98.56 86 LEU A CA 1
ATOM 646 C C . LEU A 1 86 ? -0.967 0.224 9.109 1.00 98.56 86 LEU A C 1
ATOM 648 O O . LEU A 1 86 ? -1.403 0.821 8.126 1.00 98.56 86 LEU A O 1
ATOM 652 N N . LEU A 1 87 ? -1.275 0.551 10.358 1.00 98.56 87 LEU A N 1
ATOM 653 C CA . LEU A 1 87 ? -2.018 1.735 10.765 1.00 98.56 87 LEU A CA 1
ATOM 654 C C . LEU A 1 87 ? -1.083 2.684 11.518 1.00 98.56 87 LEU A C 1
ATOM 656 O O . LEU A 1 87 ? -0.340 2.258 12.406 1.00 98.56 87 LEU A O 1
ATOM 660 N N . VAL A 1 88 ? -1.138 3.968 11.179 1.00 98.50 88 VAL A N 1
ATOM 661 C CA . VAL A 1 88 ? -0.445 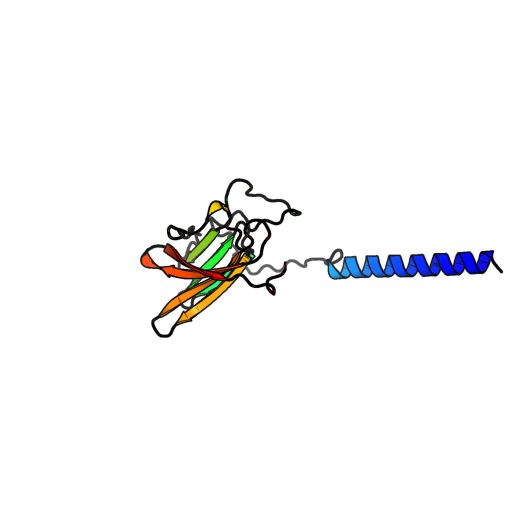5.049 11.888 1.00 98.50 88 VAL A CA 1
ATOM 662 C C . VAL A 1 88 ? -1.455 6.144 12.215 1.00 98.50 88 VAL A C 1
ATOM 664 O O . VAL A 1 88 ? -2.136 6.634 11.319 1.00 98.50 88 VAL A O 1
ATOM 667 N N . ASP A 1 89 ? -1.526 6.563 13.478 1.00 97.88 89 ASP A N 1
ATOM 668 C CA . ASP A 1 89 ? -2.296 7.745 13.879 1.00 97.88 89 ASP A CA 1
ATOM 669 C C . ASP A 1 89 ? -1.427 9.008 13.795 1.00 97.88 89 ASP A C 1
ATOM 671 O O . ASP A 1 89 ? -0.525 9.227 14.615 1.00 97.88 89 ASP A O 1
ATOM 675 N N . LEU A 1 90 ? -1.708 9.842 12.789 1.00 97.69 90 LEU A N 1
ATOM 676 C CA . LEU A 1 90 ? -0.973 11.077 12.506 1.00 97.69 90 LEU A CA 1
ATOM 677 C C . LEU A 1 90 ? -1.300 12.216 13.480 1.00 97.69 90 LEU A C 1
ATOM 679 O O . LEU A 1 90 ? -0.647 13.258 13.430 1.00 97.69 90 LEU A O 1
ATOM 683 N N . ASN A 1 91 ? -2.273 12.038 14.375 1.00 97.44 91 ASN A N 1
ATOM 684 C CA . ASN A 1 91 ? -2.613 13.036 15.390 1.00 97.44 91 ASN A CA 1
ATOM 685 C C . ASN A 1 91 ? -1.720 12.945 16.635 1.00 97.44 91 ASN A C 1
ATOM 687 O O . ASN A 1 91 ? -1.789 13.798 17.523 1.00 97.44 91 ASN A O 1
ATOM 691 N N . THR A 1 92 ? -0.882 11.912 16.723 1.00 95.88 92 THR A N 1
ATOM 692 C CA . THR A 1 92 ? 0.022 11.706 17.855 1.00 95.88 92 THR A CA 1
ATOM 693 C C . THR A 1 92 ? 1.351 12.438 17.653 1.00 95.88 92 THR A C 1
ATOM 695 O O . THR A 1 92 ? 1.844 12.595 16.538 1.00 95.88 92 THR A O 1
ATOM 698 N N . SER A 1 93 ? 1.972 12.886 18.748 1.00 91.50 93 SER A N 1
ATOM 699 C CA . SER A 1 93 ? 3.270 13.579 18.690 1.00 91.50 93 SER A CA 1
ATOM 700 C C . SER A 1 93 ? 4.444 12.651 18.365 1.00 91.50 93 SER A C 1
ATOM 702 O O . SER A 1 93 ? 5.482 13.114 17.895 1.00 91.50 93 SER A O 1
ATOM 704 N N . VAL A 1 94 ? 4.297 11.350 18.626 1.00 94.00 94 VAL A N 1
ATOM 705 C CA . VAL A 1 94 ? 5.305 10.321 18.360 1.00 94.00 94 VAL A CA 1
ATOM 706 C C . VAL A 1 94 ? 4.645 9.209 17.559 1.00 94.00 94 VAL A C 1
ATOM 708 O O . VAL A 1 94 ? 3.952 8.363 18.118 1.00 94.00 94 VAL A O 1
ATOM 711 N N . LEU A 1 95 ? 4.886 9.214 16.248 1.00 96.44 95 LEU A N 1
ATOM 712 C CA . LEU A 1 95 ? 4.288 8.253 15.328 1.00 96.44 95 LEU A CA 1
ATOM 713 C C . LEU A 1 95 ? 4.861 6.846 15.535 1.00 96.44 95 LEU A C 1
ATOM 715 O O . LEU A 1 95 ? 6.079 6.636 15.560 1.00 96.44 95 LEU A O 1
ATOM 719 N N . SER A 1 96 ? 3.968 5.865 15.599 1.00 97.06 96 SER A N 1
ATOM 720 C CA . SER A 1 96 ? 4.304 4.444 15.566 1.00 97.06 96 SER A CA 1
ATOM 721 C C . SER A 1 96 ? 3.305 3.689 14.709 1.00 97.06 96 SER A C 1
ATOM 723 O O . SER A 1 96 ? 2.108 3.962 14.779 1.00 97.06 96 SER A O 1
ATOM 725 N N . ALA A 1 97 ? 3.796 2.723 13.944 1.00 97.88 97 ALA A N 1
ATOM 726 C CA . ALA A 1 97 ? 2.967 1.837 13.153 1.00 97.88 97 ALA A CA 1
ATOM 727 C C . ALA A 1 97 ? 2.512 0.624 13.970 1.00 97.88 97 ALA A C 1
ATOM 729 O O . ALA A 1 97 ? 3.306 0.013 14.693 1.00 97.88 97 ALA A O 1
ATOM 730 N N . VAL A 1 98 ? 1.243 0.257 13.812 1.00 97.50 98 VAL A N 1
ATOM 731 C CA . VAL A 1 98 ? 0.674 -0.990 14.332 1.00 97.50 98 VAL A CA 1
ATOM 732 C C . VAL A 1 98 ? 0.170 -1.847 13.177 1.00 97.50 98 VAL A C 1
ATOM 734 O O . VAL A 1 98 ? -0.421 -1.344 12.229 1.00 97.50 98 VAL A O 1
ATOM 737 N N . GLU A 1 99 ? 0.425 -3.150 13.234 1.00 97.50 99 GLU A N 1
ATOM 738 C CA . GLU A 1 99 ? -0.056 -4.102 12.230 1.00 97.50 99 GLU A CA 1
ATOM 739 C C . GLU A 1 99 ? -1.559 -4.346 12.413 1.00 97.50 99 GLU A C 1
ATOM 741 O O . GLU A 1 99 ? -2.000 -4.726 13.503 1.00 97.50 99 GLU A O 1
ATOM 746 N N . LEU A 1 100 ? -2.345 -4.126 11.354 1.00 98.44 100 LEU A N 1
ATOM 747 C CA . LEU A 1 100 ? -3.775 -4.416 11.365 1.00 98.44 100 LEU A CA 1
ATOM 748 C C . LEU A 1 100 ? -4.009 -5.921 11.317 1.00 98.44 100 LEU A C 1
ATOM 750 O O . LEU A 1 100 ? -3.445 -6.639 10.490 1.00 98.44 100 LEU A O 1
ATOM 754 N N . ARG A 1 101 ? -4.905 -6.401 12.179 1.00 97.75 101 ARG A N 1
ATOM 755 C CA . ARG A 1 101 ? -5.339 -7.801 12.142 1.00 97.75 101 ARG A CA 1
ATOM 756 C C . ARG A 1 101 ? -6.242 -8.012 10.938 1.00 97.75 101 ARG A C 1
ATOM 758 O O . ARG A 1 101 ? -7.120 -7.197 10.694 1.00 97.75 101 ARG A O 1
ATOM 765 N N . ILE A 1 102 ? -6.101 -9.128 10.235 1.00 96.94 102 ILE A N 1
ATOM 766 C CA . ILE A 1 102 ? -7.052 -9.508 9.186 1.00 96.94 102 ILE A CA 1
ATOM 767 C C . ILE A 1 102 ? -8.000 -10.575 9.739 1.00 96.94 102 ILE A C 1
ATOM 769 O O . ILE A 1 102 ? -7.571 -11.508 10.424 1.00 96.94 102 ILE A O 1
ATOM 773 N N . SER A 1 103 ? -9.299 -10.421 9.479 1.00 87.06 103 SER A N 1
ATOM 774 C CA . SER A 1 103 ? -10.335 -11.352 9.930 1.00 87.06 103 SER A CA 1
ATOM 775 C C . SER A 1 103 ? -10.074 -12.790 9.467 1.00 87.06 103 SER A C 1
ATOM 777 O O . SER A 1 103 ? -9.456 -13.041 8.430 1.00 87.06 103 SER A O 1
ATOM 779 N N . ARG A 1 104 ? -10.606 -13.767 10.212 1.00 88.06 104 ARG A N 1
ATOM 780 C CA . ARG A 1 104 ? -10.475 -15.192 9.862 1.00 88.06 104 ARG A CA 1
ATOM 781 C C . ARG A 1 104 ? -11.063 -15.473 8.475 1.00 88.06 104 ARG A C 1
ATOM 783 O O . ARG A 1 104 ? -12.084 -14.902 8.110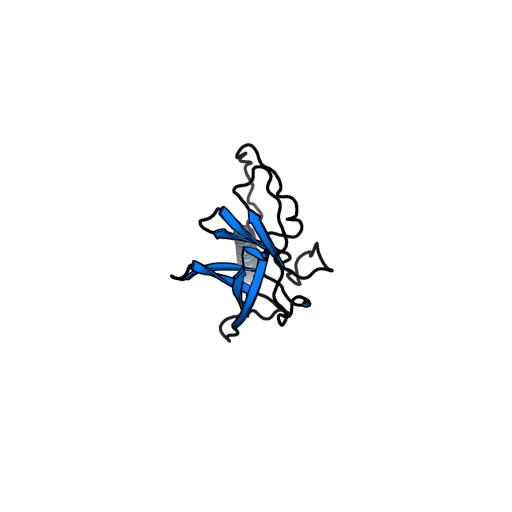 1.00 88.06 104 ARG A O 1
ATOM 790 N N . GLY A 1 105 ? -10.456 -16.414 7.752 1.00 88.69 105 GLY A N 1
ATOM 791 C CA . GLY A 1 105 ? -10.929 -16.869 6.439 1.00 88.69 105 GLY A CA 1
ATOM 792 C C . GLY A 1 105 ? -10.183 -16.267 5.246 1.00 88.69 105 GLY A C 1
ATOM 793 O O . GLY A 1 105 ? -10.328 -16.778 4.139 1.00 88.69 105 GLY A O 1
ATOM 794 N N . PHE A 1 106 ? -9.345 -15.252 5.468 1.00 95.69 106 PHE A N 1
ATOM 795 C CA . PHE A 1 106 ? -8.413 -14.739 4.467 1.00 95.69 106 PHE A CA 1
ATOM 796 C C . PHE A 1 106 ? -7.074 -15.497 4.508 1.00 95.69 106 PHE A C 1
ATOM 798 O O . PHE A 1 106 ? -6.584 -15.837 5.587 1.00 95.69 106 PHE A O 1
ATOM 805 N N . ASP A 1 107 ? -6.472 -15.760 3.344 1.00 95.31 107 ASP A N 1
ATOM 806 C CA . ASP A 1 107 ? -5.151 -16.396 3.234 1.00 95.31 107 ASP A CA 1
ATOM 807 C C . ASP A 1 107 ? -4.035 -15.370 3.485 1.00 95.31 107 ASP A C 1
ATOM 809 O O . ASP A 1 107 ? -3.445 -14.817 2.557 1.00 95.31 107 ASP A O 1
ATOM 813 N N . VAL A 1 108 ? -3.769 -15.101 4.765 1.00 95.62 108 VAL A N 1
ATOM 814 C CA . VAL A 1 108 ? -2.741 -14.143 5.207 1.00 95.62 108 VAL A CA 1
ATOM 815 C C . VAL A 1 108 ? -1.337 -14.578 4.770 1.00 95.62 108 VAL A C 1
ATOM 817 O O . VAL A 1 108 ? -0.505 -13.734 4.456 1.00 95.62 108 VAL A O 1
ATOM 820 N N . GLU A 1 109 ? -1.072 -15.883 4.676 1.00 94.50 109 GLU A N 1
ATOM 821 C CA . GLU A 1 109 ? 0.259 -16.415 4.354 1.00 94.50 109 GLU A CA 1
ATOM 822 C C . GLU A 1 109 ? 0.712 -16.072 2.930 1.00 94.50 109 GLU A C 1
ATOM 824 O O . GLU A 1 109 ? 1.906 -15.899 2.673 1.00 94.50 109 GLU A O 1
ATOM 829 N N . SER A 1 110 ? -0.231 -15.959 1.989 1.00 94.69 110 SER A N 1
ATOM 830 C CA . SER A 1 110 ? 0.065 -15.538 0.616 1.00 94.69 110 SER A CA 1
ATOM 831 C C . SER A 1 110 ? -0.165 -14.049 0.362 1.00 94.69 110 SER A C 1
ATOM 833 O O . SER A 1 110 ? 0.030 -13.599 -0.771 1.00 94.69 110 SER A O 1
ATOM 835 N N . PHE A 1 111 ? -0.532 -13.277 1.389 1.00 96.56 111 PHE A N 1
ATOM 836 C CA . PHE A 1 111 ? -0.803 -11.854 1.249 1.00 96.56 111 PHE A CA 1
ATOM 837 C C . PHE A 1 111 ? 0.460 -11.082 0.856 1.00 96.56 111 PHE A C 1
ATOM 839 O O . PHE A 1 111 ? 1.513 -11.167 1.495 1.00 96.56 111 PHE A O 1
ATOM 846 N N . ASN A 1 112 ? 0.346 -10.340 -0.240 1.00 96.38 112 ASN A N 1
ATOM 847 C CA . ASN A 1 112 ? 1.418 -9.575 -0.856 1.00 96.38 112 ASN A CA 1
ATOM 848 C C . ASN A 1 112 ? 0.840 -8.239 -1.360 1.00 96.38 112 ASN A C 1
ATOM 850 O O . ASN A 1 112 ? 0.612 -8.096 -2.569 1.00 96.38 112 ASN A O 1
ATOM 854 N N . PRO A 1 113 ? 0.511 -7.311 -0.439 1.00 97.44 113 PRO A N 1
ATOM 855 C CA . PRO A 1 113 ? -0.161 -6.063 -0.754 1.00 97.44 113 PRO A CA 1
ATOM 856 C C . PRO A 1 113 ? 0.764 -5.110 -1.512 1.00 97.44 113 PRO A C 1
ATOM 858 O O . PRO A 1 113 ? 1.963 -5.038 -1.244 1.00 97.44 113 PRO A O 1
ATOM 861 N N . HIS A 1 114 ? 0.174 -4.382 -2.450 1.00 96.56 114 HIS A N 1
ATOM 862 C CA . HIS A 1 114 ? 0.800 -3.359 -3.280 1.00 96.56 114 HIS A CA 1
ATOM 863 C C . HIS A 1 114 ? 0.035 -2.043 -3.062 1.00 96.56 114 HIS A C 1
ATOM 865 O O . HIS A 1 114 ? -0.174 -1.665 -1.910 1.00 96.56 114 HIS A O 1
ATOM 871 N N . GLY A 1 115 ? -0.475 -1.415 -4.124 1.00 97.88 115 GLY A N 1
ATOM 872 C CA . GLY A 1 115 ? -1.320 -0.228 -4.009 1.00 97.88 115 GLY A CA 1
ATOM 873 C C . GLY A 1 115 ? -2.586 -0.445 -3.174 1.00 97.88 115 GLY A C 1
ATOM 874 O O . GLY A 1 115 ? -3.172 -1.537 -3.173 1.00 97.88 115 GLY A O 1
ATOM 875 N N . LEU A 1 116 ? -3.032 0.608 -2.491 1.00 98.19 116 LEU A N 1
ATOM 876 C CA . LEU A 1 116 ? -4.255 0.609 -1.697 1.00 98.19 116 LEU A CA 1
ATOM 877 C C . LEU A 1 116 ? -5.065 1.897 -1.875 1.00 98.19 116 LEU A C 1
ATOM 879 O O . LEU A 1 116 ? -4.545 2.983 -2.104 1.00 98.19 116 LEU A O 1
ATOM 883 N N . SER A 1 117 ? -6.381 1.787 -1.740 1.00 98.56 117 SER A N 1
ATOM 884 C CA . SER A 1 117 ? -7.291 2.929 -1.800 1.00 98.56 117 SER A CA 1
ATOM 885 C C . SER A 1 117 ? -8.434 2.754 -0.815 1.00 98.56 117 SER A C 1
ATOM 887 O O . SER A 1 117 ? -8.762 1.630 -0.431 1.00 98.56 117 SER A O 1
ATOM 889 N N . THR A 1 118 ? -9.047 3.860 -0.405 1.00 98.56 118 THR A N 1
ATOM 890 C CA . THR A 1 118 ? -10.165 3.848 0.537 1.00 98.56 118 THR A CA 1
ATOM 891 C C . THR A 1 118 ? -11.402 4.508 -0.057 1.00 98.56 118 THR A C 1
ATOM 893 O O . THR A 1 118 ? -11.317 5.415 -0.887 1.00 98.56 118 THR A O 1
ATOM 896 N N . TYR A 1 119 ? -12.570 4.032 0.362 1.00 98.44 119 TYR A N 1
ATOM 897 C CA . TYR A 1 119 ? -13.866 4.638 0.076 1.00 98.44 119 TYR A CA 1
ATOM 898 C C . TYR A 1 119 ? -14.673 4.682 1.367 1.00 98.44 119 TYR A C 1
ATOM 900 O O . TYR A 1 119 ? -14.772 3.674 2.061 1.00 98.44 119 TYR A O 1
ATOM 908 N N . ILE A 1 120 ? -15.243 5.841 1.679 1.00 98.50 120 ILE A N 1
ATOM 909 C CA . ILE A 1 120 ? -16.103 6.022 2.848 1.00 98.50 120 ILE A CA 1
ATOM 910 C C . ILE A 1 120 ? -17.540 6.093 2.340 1.00 98.50 120 ILE A C 1
ATOM 912 O O . ILE A 1 120 ? -17.873 6.984 1.553 1.00 98.50 120 ILE A O 1
ATOM 916 N N . ASP A 1 121 ? -18.365 5.139 2.758 1.00 97.88 121 ASP A N 1
ATOM 917 C CA . ASP A 1 121 ? -19.783 5.102 2.404 1.00 97.88 121 ASP A CA 1
ATOM 918 C C . ASP A 1 121 ? -20.591 6.122 3.225 1.00 97.88 121 ASP A C 1
ATOM 920 O O . ASP A 1 121 ? -20.109 6.695 4.205 1.00 97.88 121 ASP A O 1
ATOM 924 N N . GLY A 1 122 ? -21.838 6.375 2.827 1.00 97.44 122 GLY A N 1
ATOM 925 C CA . GLY A 1 122 ? -22.712 7.362 3.463 1.00 97.44 122 GLY A CA 1
ATOM 926 C C . GLY A 1 122 ? -23.050 7.061 4.926 1.00 97.44 122 GLY A C 1
ATOM 927 O O . GLY A 1 122 ? -23.435 7.975 5.654 1.00 97.44 122 GLY A O 1
ATOM 928 N N . ASP A 1 123 ? -22.894 5.812 5.364 1.00 97.00 123 ASP A N 1
ATOM 929 C CA . ASP A 1 123 ? -23.055 5.393 6.760 1.00 97.00 123 ASP A CA 1
ATOM 930 C C . ASP A 1 123 ? -21.757 5.485 7.587 1.00 97.00 123 ASP A C 1
ATOM 932 O O . ASP A 1 123 ? -21.770 5.207 8.785 1.00 97.00 123 ASP A O 1
ATOM 936 N N . GLY A 1 124 ? -20.650 5.914 6.969 1.00 96.81 124 GLY A N 1
ATOM 937 C CA . GLY A 1 124 ? -19.333 6.021 7.593 1.00 96.81 124 GLY A CA 1
ATOM 938 C C . GLY A 1 124 ? -18.473 4.762 7.475 1.00 96.81 124 GLY A C 1
ATOM 939 O O . GLY A 1 124 ? -17.322 4.787 7.912 1.00 96.81 124 GLY A O 1
ATOM 940 N N . THR A 1 125 ? -18.969 3.681 6.866 1.00 98.31 125 THR A N 1
ATOM 941 C CA . THR A 1 125 ? -18.177 2.464 6.655 1.00 98.31 125 THR A CA 1
ATOM 942 C C . THR A 1 125 ? -16.971 2.758 5.769 1.00 98.31 125 THR A C 1
ATOM 944 O O . THR A 1 125 ? -17.108 3.237 4.641 1.00 98.31 125 THR A O 1
ATOM 947 N N . VAL A 1 126 ? -15.778 2.426 6.263 1.00 98.62 126 VAL A N 1
ATOM 948 C CA . VAL A 1 126 ? -14.525 2.586 5.522 1.00 98.62 126 VAL A CA 1
ATOM 949 C C . VAL A 1 126 ? -14.204 1.288 4.790 1.00 98.62 126 VAL A C 1
ATOM 951 O O . VAL A 1 126 ? -13.845 0.281 5.401 1.00 98.62 126 VAL A O 1
ATOM 954 N N . TYR A 1 127 ? -14.303 1.315 3.467 1.00 98.75 127 TYR A N 1
ATOM 955 C CA . TYR A 1 127 ? -13.849 0.243 2.591 1.00 98.75 127 TYR A CA 1
ATOM 956 C C . TYR A 1 127 ? -12.389 0.461 2.215 1.00 98.75 127 TYR A C 1
ATOM 958 O O . TYR A 1 127 ? -12.001 1.566 1.837 1.00 98.75 127 TYR A O 1
ATOM 966 N N . VAL A 1 128 ? -11.594 -0.603 2.272 1.00 98.81 128 VAL A N 1
ATOM 967 C CA . VAL A 1 128 ? -10.183 -0.607 1.877 1.00 98.81 128 VAL A CA 1
ATOM 968 C C . VAL A 1 128 ? -10.011 -1.581 0.719 1.00 98.81 128 VAL A C 1
ATOM 970 O O . VAL A 1 128 ? -10.285 -2.774 0.848 1.00 98.81 128 VAL A O 1
ATOM 973 N N . PHE A 1 129 ? -9.560 -1.066 -0.417 1.00 98.69 129 PHE A N 1
ATOM 974 C CA . PHE A 1 129 ? -9.248 -1.829 -1.619 1.00 98.69 129 PHE A CA 1
ATOM 975 C C . PHE A 1 129 ? -7.743 -2.008 -1.681 1.00 98.69 129 PHE A C 1
ATOM 977 O O . PHE A 1 129 ? -7.017 -1.019 -1.708 1.00 98.69 129 PHE A O 1
ATOM 984 N N . VAL A 1 130 ? -7.274 -3.249 -1.715 1.00 98.69 130 VAL A N 1
ATOM 985 C CA . VAL A 1 130 ? -5.844 -3.560 -1.719 1.00 98.69 130 VAL A CA 1
ATOM 986 C C . VAL A 1 130 ? -5.516 -4.392 -2.945 1.00 98.69 130 VAL A C 1
ATOM 988 O O . VAL A 1 130 ? -6.050 -5.488 -3.122 1.00 98.69 130 VAL A O 1
ATOM 991 N N . VAL A 1 131 ? -4.618 -3.892 -3.789 1.00 98.19 131 VAL A N 1
ATOM 992 C CA . VAL A 1 131 ? -3.999 -4.700 -4.841 1.00 98.19 131 VAL A CA 1
ATOM 993 C C . VAL A 1 131 ? -3.131 -5.750 -4.163 1.00 98.19 131 VAL A C 1
ATOM 995 O O . VAL A 1 131 ? -2.271 -5.423 -3.350 1.00 98.19 131 VAL A O 1
ATOM 998 N N . ASN A 1 132 ? -3.348 -7.016 -4.492 1.00 97.56 132 ASN A N 1
ATOM 999 C CA . ASN A 1 132 ? -2.661 -8.141 -3.874 1.00 97.56 132 ASN A CA 1
ATOM 1000 C C . ASN A 1 132 ? -2.059 -9.045 -4.953 1.00 97.56 132 ASN A C 1
ATOM 1002 O O . ASN A 1 132 ? -2.652 -9.242 -6.016 1.00 97.56 132 ASN A O 1
ATOM 1006 N N . HIS A 1 133 ? -0.878 -9.602 -4.675 1.00 95.50 133 HIS A N 1
ATOM 1007 C CA . HIS A 1 133 ? -0.154 -10.477 -5.604 1.00 95.50 133 HIS A CA 1
ATOM 1008 C C . HIS A 1 133 ? 0.110 -11.883 -5.044 1.00 95.50 133 HIS A C 1
ATOM 1010 O O . HIS A 1 133 ? 1.282 -12.295 -4.964 1.00 95.50 133 HIS A O 1
ATOM 1016 N N . PRO A 1 134 ? -0.923 -12.645 -4.630 1.00 94.19 134 PRO A N 1
ATOM 1017 C CA . PRO A 1 134 ? -0.711 -13.948 -4.022 1.00 94.19 134 PRO A CA 1
ATOM 1018 C C . PRO A 1 134 ? -0.173 -14.910 -5.077 1.00 94.19 134 PRO A C 1
ATOM 1020 O O . PRO A 1 134 ? -0.787 -15.119 -6.114 1.00 94.19 134 PRO A O 1
ATOM 1023 N N . ARG A 1 135 ? 1.001 -15.508 -4.850 1.00 88.12 135 ARG A N 1
ATOM 1024 C CA . ARG A 1 135 ? 1.622 -16.458 -5.802 1.00 88.12 135 ARG A CA 1
ATOM 1025 C C . ARG A 1 135 ? 1.693 -15.929 -7.250 1.00 88.12 135 ARG A C 1
ATOM 1027 O O . ARG A 1 135 ? 1.537 -16.698 -8.191 1.00 88.12 135 ARG A O 1
ATOM 1034 N N . GLN A 1 136 ? 1.974 -14.633 -7.416 1.00 84.62 136 GLN A N 1
ATOM 1035 C CA . GLN A 1 136 ? 2.177 -13.957 -8.711 1.00 84.62 136 GLN A CA 1
ATOM 1036 C C . GLN A 1 136 ? 0.935 -13.775 -9.597 1.00 84.62 136 GLN A C 1
ATOM 1038 O O . GLN A 1 136 ? 1.081 -13.329 -10.733 1.00 84.62 136 GLN A O 1
ATOM 1043 N N . ILE A 1 137 ? -0.265 -14.069 -9.098 1.00 91.94 137 ILE A N 1
ATOM 1044 C CA . ILE A 1 137 ? -1.509 -13.599 -9.724 1.00 91.94 137 ILE A CA 1
ATOM 1045 C C . ILE A 1 137 ? -1.909 -12.261 -9.113 1.00 91.94 137 ILE A C 1
ATOM 1047 O O . ILE A 1 137 ? -1.620 -12.040 -7.945 1.00 91.94 137 ILE A O 1
ATOM 1051 N N . THR A 1 138 ? -2.582 -11.394 -9.867 1.00 95.81 138 THR A N 1
ATOM 1052 C CA . THR A 1 138 ? -3.059 -10.101 -9.360 1.00 95.81 138 THR A CA 1
ATOM 1053 C C . THR A 1 138 ? -4.537 -10.175 -8.998 1.00 95.81 138 THR A C 1
ATOM 1055 O O . THR A 1 138 ? -5.373 -10.634 -9.781 1.00 95.81 138 THR A O 1
ATOM 1058 N N . THR A 1 139 ? -4.861 -9.721 -7.793 1.00 97.31 139 THR A N 1
ATOM 1059 C CA . THR A 1 139 ? -6.222 -9.618 -7.265 1.00 97.31 139 THR A CA 1
ATOM 1060 C C . THR A 1 139 ? -6.445 -8.240 -6.649 1.00 97.31 139 THR A C 1
ATOM 1062 O O . THR A 1 139 ? -5.494 -7.507 -6.372 1.00 97.31 139 THR A O 1
ATOM 1065 N N . VAL A 1 140 ? -7.711 -7.877 -6.438 1.00 98.25 140 VAL A N 1
ATOM 1066 C CA . VAL A 1 140 ? -8.071 -6.752 -5.564 1.00 98.25 140 VAL A CA 1
ATOM 1067 C C . VAL A 1 140 ? -8.868 -7.300 -4.396 1.00 98.25 140 VAL A C 1
ATOM 1069 O O . VAL A 1 140 ? -9.942 -7.873 -4.584 1.00 98.25 140 VAL A O 1
ATOM 1072 N N . GLU A 1 141 ? -8.335 -7.146 -3.197 1.00 98.38 141 GLU A N 1
ATOM 1073 C CA . GLU A 1 141 ? -9.000 -7.526 -1.960 1.00 98.38 141 GLU A CA 1
ATOM 1074 C C . GLU A 1 141 ? -9.808 -6.340 -1.442 1.00 98.38 141 GLU A C 1
ATOM 1076 O O . GLU A 1 141 ? -9.289 -5.231 -1.331 1.00 98.38 141 GLU A O 1
ATOM 1081 N N . ILE A 1 142 ? -11.081 -6.571 -1.138 1.00 98.44 142 ILE A N 1
ATOM 1082 C CA . ILE A 1 142 ? -11.956 -5.585 -0.510 1.00 98.44 142 ILE A CA 1
ATOM 1083 C C . ILE A 1 142 ? -12.093 -5.959 0.957 1.00 98.44 142 ILE A C 1
ATOM 1085 O O . ILE A 1 142 ? -12.540 -7.065 1.275 1.00 98.44 142 ILE A O 1
ATOM 1089 N N . PHE A 1 143 ? -11.761 -5.017 1.828 1.00 98.75 143 PHE A N 1
ATOM 1090 C CA . PHE A 1 143 ? -11.967 -5.106 3.264 1.00 98.75 143 PHE A CA 1
ATOM 1091 C C . PHE A 1 143 ? -12.895 -3.989 3.743 1.00 98.75 143 PHE A C 1
ATOM 1093 O O . PHE A 1 143 ? -12.979 -2.943 3.100 1.00 98.75 143 PHE A O 1
ATOM 1100 N N . THR A 1 144 ? -13.534 -4.173 4.895 1.00 98.56 144 THR A N 1
ATOM 1101 C CA . THR A 1 144 ? -13.936 -3.040 5.742 1.00 98.56 144 THR A CA 1
ATOM 1102 C C . THR A 1 144 ? -12.913 -2.836 6.848 1.00 98.56 144 THR A C 1
ATOM 1104 O O . THR A 1 144 ? -12.340 -3.801 7.358 1.00 98.56 144 THR A O 1
ATOM 1107 N N . PHE A 1 145 ? -12.668 -1.581 7.207 1.00 98.62 145 PHE A N 1
ATOM 1108 C CA . PHE A 1 145 ? -11.807 -1.214 8.321 1.00 98.62 145 PHE A CA 1
ATOM 1109 C C . PHE A 1 145 ? -12.632 -1.048 9.600 1.00 98.62 145 PHE A C 1
ATOM 1111 O O . PHE A 1 145 ? -13.609 -0.303 9.628 1.00 98.62 145 PHE A O 1
ATOM 1118 N N . ASP A 1 146 ? -12.232 -1.775 10.639 1.00 97.56 146 ASP A N 1
ATOM 1119 C CA . ASP A 1 146 ? -12.758 -1.681 11.998 1.00 97.56 146 ASP A CA 1
ATOM 1120 C C . ASP A 1 146 ? -11.710 -0.969 12.860 1.00 97.56 146 ASP A C 1
ATOM 1122 O O . ASP A 1 146 ? -10.676 -1.550 13.220 1.00 97.56 146 ASP A O 1
ATOM 1126 N N . GLU A 1 147 ? -11.975 0.311 13.124 1.00 95.56 147 GLU A N 1
ATOM 1127 C CA . GLU A 1 147 ? -11.099 1.204 13.882 1.00 95.56 147 GLU A CA 1
ATOM 1128 C C . GLU A 1 147 ? -10.962 0.759 15.344 1.00 95.56 147 GLU A C 1
ATOM 1130 O O . GLU A 1 147 ? -9.848 0.677 15.858 1.00 95.56 147 GLU A O 1
ATOM 1135 N N . ASP A 1 148 ? -12.063 0.362 15.990 1.00 95.31 148 ASP A N 1
ATOM 1136 C CA . ASP A 1 148 ? -12.070 -0.052 17.398 1.00 95.31 148 ASP A CA 1
ATOM 1137 C C . ASP A 1 148 ? -11.223 -1.312 17.633 1.00 95.31 148 ASP A C 1
ATOM 1139 O O . ASP A 1 148 ? -10.588 -1.475 18.681 1.00 95.31 148 ASP A O 1
ATOM 1143 N N . GLN A 1 149 ? -11.216 -2.233 16.668 1.00 96.00 149 GLN A N 1
ATOM 1144 C CA . GLN A 1 149 ? -10.461 -3.485 16.754 1.00 96.00 149 GLN A CA 1
ATOM 1145 C C . GLN A 1 149 ? -9.078 -3.427 16.098 1.00 96.00 149 GLN A C 1
ATOM 1147 O O . GLN A 1 149 ? -8.337 -4.416 16.192 1.00 96.00 149 GLN A O 1
ATOM 1152 N N . ASN A 1 150 ? -8.717 -2.314 15.446 1.00 97.06 150 ASN A N 1
ATOM 1153 C CA . ASN A 1 150 ? -7.541 -2.211 14.578 1.00 97.06 150 ASN A CA 1
ATOM 1154 C C . ASN A 1 150 ? -7.459 -3.409 13.620 1.00 97.06 150 ASN A C 1
ATOM 1156 O O . ASN A 1 150 ? -6.473 -4.163 13.599 1.00 97.06 150 ASN A O 1
ATOM 1160 N N . SER A 1 151 ? -8.534 -3.632 12.863 1.00 98.06 151 SER A N 1
ATOM 1161 C CA . SER A 1 151 ? -8.644 -4.806 12.001 1.00 98.06 151 SER A CA 1
ATOM 1162 C C . SER A 1 151 ? -9.273 -4.529 10.640 1.00 98.06 151 SER A C 1
ATOM 1164 O O . SER A 1 151 ? -9.986 -3.550 10.439 1.00 98.06 151 SER A O 1
ATOM 1166 N N . LEU A 1 152 ? -8.975 -5.411 9.692 1.00 98.62 152 LEU A N 1
ATOM 1167 C CA . LEU A 1 152 ? -9.538 -5.449 8.353 1.00 98.62 152 LEU A CA 1
ATOM 1168 C C . LEU A 1 152 ? -10.396 -6.702 8.214 1.00 98.62 152 LEU A C 1
ATOM 1170 O O . LEU A 1 152 ? -9.904 -7.830 8.325 1.00 98.62 152 LEU A O 1
ATOM 1174 N N . ASN A 1 153 ? -11.678 -6.508 7.930 1.00 98.12 153 ASN A N 1
ATOM 1175 C CA . ASN A 1 153 ? -12.613 -7.594 7.685 1.00 98.12 153 ASN A CA 1
ATOM 1176 C C . ASN A 1 153 ? -12.700 -7.856 6.185 1.00 98.12 153 ASN A C 1
ATOM 1178 O O . ASN A 1 153 ? -13.192 -7.014 5.436 1.00 98.12 153 ASN A O 1
ATOM 1182 N N . HIS A 1 154 ? -12.201 -9.007 5.732 1.00 98.31 154 HIS A N 1
ATOM 1183 C CA . HIS A 1 154 ? -12.221 -9.355 4.310 1.00 98.31 154 HIS A CA 1
ATOM 1184 C C . HIS A 1 154 ? -13.651 -9.603 3.842 1.00 98.31 154 HIS A C 1
ATOM 1186 O O . HIS A 1 154 ? -14.380 -10.399 4.433 1.00 98.31 154 HIS A O 1
ATOM 1192 N N . LEU A 1 155 ? -14.041 -8.928 2.765 1.00 97.62 155 LEU A N 1
ATOM 1193 C CA . LEU A 1 155 ? -15.355 -9.072 2.152 1.00 97.62 155 LEU A CA 1
ATOM 1194 C C . LEU A 1 155 ? -15.290 -9.897 0.874 1.00 97.62 155 LEU A C 1
ATOM 1196 O O . LEU A 1 155 ? -16.158 -10.733 0.614 1.00 97.62 155 LEU A O 1
ATOM 1200 N N . LYS A 1 156 ? -14.308 -9.600 0.017 1.00 97.25 156 LYS A N 1
ATOM 1201 C CA . LYS A 1 156 ? -14.279 -10.140 -1.339 1.00 97.25 156 LYS A CA 1
ATOM 1202 C C . LYS A 1 156 ? -12.895 -10.063 -1.958 1.00 97.25 156 LYS A C 1
ATOM 1204 O O . LYS A 1 156 ? -12.234 -9.035 -1.891 1.00 97.25 156 LYS A O 1
ATOM 1209 N N . THR A 1 157 ? -12.536 -11.116 -2.682 1.00 97.50 157 THR A N 1
ATOM 1210 C CA . THR A 1 157 ? -11.431 -11.104 -3.642 1.00 97.50 157 THR A CA 1
ATOM 1211 C C . THR A 1 157 ? -11.986 -10.890 -5.045 1.00 97.50 157 THR A C 1
ATOM 1213 O O . THR A 1 157 ? -12.759 -11.711 -5.547 1.00 97.50 157 THR A O 1
ATOM 1216 N N . ILE A 1 158 ? -11.585 -9.808 -5.705 1.00 97.56 158 ILE A N 1
ATOM 1217 C CA . ILE A 1 158 ? -11.832 -9.597 -7.131 1.00 97.56 158 ILE A CA 1
ATOM 1218 C C . ILE A 1 158 ? -10.712 -10.264 -7.923 1.00 97.56 158 ILE A C 1
ATOM 1220 O O . ILE A 1 158 ? -9.528 -9.993 -7.723 1.00 97.56 158 ILE A O 1
ATOM 1224 N N . LYS A 1 159 ? -11.121 -11.110 -8.867 1.00 96.06 159 LYS A N 1
ATOM 1225 C CA . LYS A 1 159 ? -10.271 -11.690 -9.906 1.00 96.06 159 LYS A CA 1
ATOM 1226 C C . LYS A 1 159 ? -10.890 -11.342 -11.249 1.00 96.06 159 LYS A C 1
ATOM 1228 O O . LYS A 1 159 ? -12.107 -11.447 -11.400 1.00 96.06 159 LYS A O 1
ATOM 1233 N N . HIS A 1 160 ? -10.074 -10.931 -12.205 1.00 94.81 160 HIS A N 1
ATOM 1234 C CA . HIS A 1 160 ? -10.540 -10.605 -13.545 1.00 94.81 160 HIS A CA 1
ATOM 1235 C C . HIS A 1 160 ? -9.427 -10.870 -14.555 1.00 94.81 160 HIS A C 1
ATOM 1237 O O . HIS A 1 160 ? -8.260 -10.671 -14.238 1.00 94.81 160 HIS A O 1
ATOM 1243 N N . GLU A 1 161 ? -9.775 -11.273 -15.776 1.00 92.31 161 GLU A N 1
ATOM 1244 C CA . GLU A 1 161 ? -8.799 -11.528 -16.851 1.00 92.31 161 GLU A CA 1
ATOM 1245 C C . GLU A 1 161 ? -7.999 -10.278 -17.250 1.00 92.31 161 GLU A C 1
ATOM 1247 O O . GLU A 1 161 ? -6.866 -10.372 -17.707 1.00 92.31 161 GLU A O 1
ATOM 1252 N N . LEU A 1 162 ? -8.579 -9.098 -17.019 1.00 92.12 162 LEU A N 1
ATOM 1253 C CA . LEU A 1 162 ? -7.930 -7.806 -17.257 1.00 92.12 162 LEU A CA 1
ATOM 1254 C C . LEU A 1 162 ? -6.999 -7.371 -16.119 1.00 92.12 162 LEU A C 1
ATOM 1256 O O . LEU A 1 162 ? -6.273 -6.399 -16.299 1.00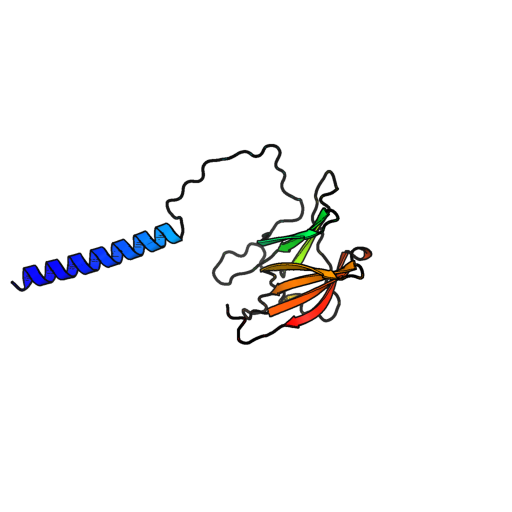 92.12 162 LEU A O 1
ATOM 1260 N N . LEU A 1 163 ? -6.980 -8.071 -14.981 1.00 88.56 163 LEU A N 1
ATOM 1261 C CA . LEU A 1 163 ? -5.964 -7.874 -13.943 1.00 88.56 163 LEU A CA 1
ATOM 1262 C C . LEU A 1 163 ? -4.713 -8.668 -14.329 1.00 88.56 163 LEU A C 1
ATOM 1264 O O . LEU A 1 163 ? -4.429 -9.736 -13.788 1.00 88.56 163 LEU A O 1
ATOM 1268 N N . HIS A 1 164 ? -4.009 -8.150 -15.330 1.00 78.31 164 HIS A N 1
ATOM 1269 C CA . HIS A 1 164 ? -2.705 -8.643 -15.747 1.00 78.31 164 HIS A CA 1
ATOM 1270 C C . HIS A 1 164 ? -1.605 -7.996 -14.901 1.00 78.31 164 HIS A C 1
ATOM 1272 O O . HIS A 1 164 ? -1.796 -6.920 -14.330 1.00 78.31 164 HIS A O 1
ATOM 1278 N N . ARG A 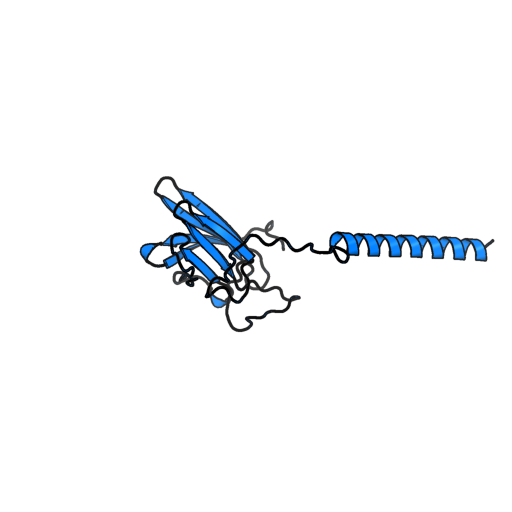1 165 ? -0.470 -8.686 -14.813 1.00 62.09 165 ARG A N 1
ATOM 1279 C CA . ARG A 1 165 ? 0.743 -8.194 -14.166 1.00 62.09 165 ARG A CA 1
ATOM 1280 C C . ARG A 1 165 ? 1.679 -7.573 -15.190 1.00 62.09 165 ARG A C 1
ATOM 1282 O O . ARG A 1 165 ? 1.773 -8.152 -16.296 1.00 62.09 165 ARG A O 1
#

InterPro domains:
  IPR002640 Arylesterase [PR01785] (47-61)
  IPR002640 Arylesterase [PR01785] (70-83)
  IPR002640 Arylesterase [PR01785] (132-145)
  IPR011042 Six-bladed beta-propeller, TolB-like [G3DSA:2.120.10.30] (20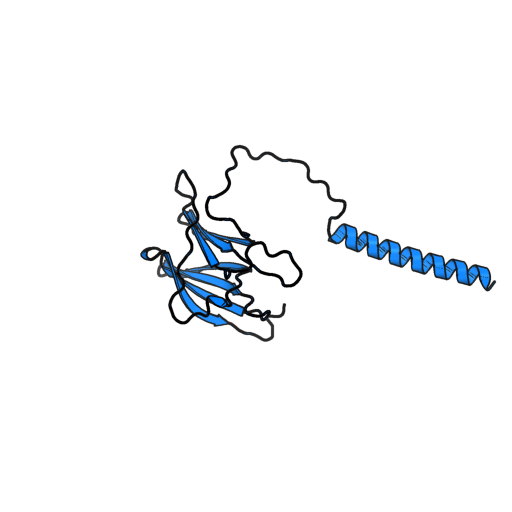-165)
  IPR051288 Serum paraoxonase/arylesterase [PTHR11799] (1-165)

Solvent-accessible surface area (backbone atoms only — not comparable to full-atom values): 9736 Å² total; per-residue (Å²): 108,69,71,60,53,53,51,53,51,52,50,53,51,51,51,52,54,51,49,53,52,52,50,50,37,57,75,71,42,72,84,65,80,84,80,91,77,85,94,66,97,80,77,86,52,48,76,69,81,54,59,67,81,24,70,44,73,46,97,87,37,42,31,44,30,22,19,36,59,79,53,94,91,50,94,70,93,57,80,91,52,51,19,49,44,31,39,31,53,67,82,49,97,73,54,48,48,44,77,46,44,69,43,90,91,62,70,55,81,48,33,23,29,41,54,55,47,77,47,71,46,99,88,64,53,38,34,37,41,31,35,28,38,44,91,81,45,49,35,38,38,35,26,39,58,38,76,94,74,46,28,34,40,76,76,46,78,47,76,54,92,84,48,68,130

Radius of gyration: 22.9 Å; Cα contacts (8 Å, |Δi|>4): 267; chains: 1; bounding box: 57×37×72 Å

Organism: Scyliorhinus torazame (NCBI:txid75743)

pLDDT: mean 94.65, std 5.53, range [62.09, 98.81]